Protein AF-A0A1I0WZM4-F1 (afdb_monomer)

Mean predicted aligned error: 10.48 Å

pLDDT: mean 79.57, std 20.64, range [35.84, 97.44]

Secondary structure (DSSP, 8-state):
-------PPPPPHHHHHHHHHHHHTT-HHHHHHHHHHHHHHHHHHHTTSSS-HHHHHHHHHHHHHHHHHHHHHHHHHTSS----STTGGGSS--

Radius of gyration: 16.31 Å; Cα contacts (8 Å, |Δi|>4): 48; chains: 1; bounding box: 53×39×39 Å

Structure (mmCIF, N/CA/C/O backbone):
data_AF-A0A1I0WZM4-F1
#
_entry.id   AF-A0A1I0WZM4-F1
#
loop_
_atom_site.group_PDB
_atom_site.id
_atom_site.type_symbol
_atom_site.label_atom_id
_atom_site.label_alt_id
_atom_site.label_comp_id
_atom_site.label_asym_id
_atom_site.label_entity_id
_atom_site.label_seq_id
_atom_site.pdbx_PDB_ins_code
_atom_site.Cartn_x
_atom_site.Cartn_y
_atom_site.Cartn_z
_atom_site.occupancy
_atom_site.B_iso_or_equiv
_atom_site.auth_seq_id
_atom_site.auth_comp_id
_atom_site.auth_asym_id
_atom_site.auth_atom_id
_atom_site.pdbx_PDB_model_num
ATOM 1 N N . MET A 1 1 ? -26.916 -10.286 -10.187 1.00 42.88 1 MET A N 1
ATOM 2 C CA . MET A 1 1 ? -26.089 -10.632 -9.012 1.00 42.88 1 MET A CA 1
ATOM 3 C C . MET A 1 1 ? -24.638 -10.637 -9.468 1.00 42.88 1 MET A C 1
ATOM 5 O O . MET A 1 1 ? -24.309 -11.455 -10.310 1.00 42.88 1 MET A O 1
ATOM 9 N N . GLN A 1 2 ? -23.818 -9.672 -9.042 1.00 35.84 2 GLN A N 1
ATOM 10 C CA . GLN A 1 2 ? -22.395 -9.592 -9.406 1.00 35.84 2 GLN A CA 1
ATOM 11 C C . GLN A 1 2 ? -21.582 -9.959 -8.165 1.00 35.84 2 GLN A C 1
ATOM 13 O O . GLN A 1 2 ? -21.609 -9.239 -7.170 1.00 35.84 2 GLN A O 1
ATOM 18 N N . THR A 1 3 ? -20.947 -11.125 -8.190 1.00 39.59 3 THR A N 1
ATOM 19 C CA . THR A 1 3 ? -20.155 -11.653 -7.080 1.00 39.59 3 THR A CA 1
ATOM 20 C C . THR A 1 3 ? -18.681 -11.292 -7.254 1.00 39.59 3 THR A C 1
ATOM 22 O O . THR A 1 3 ? -18.069 -11.696 -8.234 1.00 39.59 3 THR A O 1
ATOM 25 N N . ALA A 1 4 ? -18.161 -10.578 -6.253 1.00 36.16 4 ALA A N 1
ATOM 26 C CA . ALA A 1 4 ? -16.826 -10.683 -5.657 1.00 36.16 4 ALA A CA 1
ATOM 27 C C . ALA A 1 4 ? -15.564 -10.502 -6.534 1.00 36.16 4 ALA A C 1
ATOM 29 O O . ALA A 1 4 ? -15.180 -11.364 -7.313 1.00 36.16 4 ALA A O 1
ATOM 30 N N . SER A 1 5 ? -14.864 -9.393 -6.255 1.00 41.69 5 SER A N 1
ATOM 31 C CA . SER A 1 5 ? -13.402 -9.248 -6.142 1.00 41.69 5 SER A CA 1
ATOM 32 C C . SER A 1 5 ? -12.524 -10.219 -6.934 1.00 41.69 5 SER A C 1
ATOM 34 O O . SER A 1 5 ? -12.188 -11.304 -6.461 1.00 41.69 5 SER A O 1
ATOM 36 N N . GLY A 1 6 ? -12.007 -9.741 -8.066 1.00 42.19 6 GLY A N 1
ATOM 37 C CA . GLY A 1 6 ? -10.865 -10.329 -8.765 1.00 42.19 6 GLY A CA 1
ATOM 38 C C . GLY A 1 6 ? -9.551 -10.153 -7.999 1.00 42.19 6 GLY A C 1
ATOM 39 O O . GLY A 1 6 ? -8.644 -9.482 -8.482 1.00 42.19 6 GLY A O 1
ATOM 40 N N . ARG A 1 7 ? -9.423 -10.752 -6.808 1.00 54.19 7 ARG A N 1
ATOM 41 C CA . ARG A 1 7 ? -8.098 -10.985 -6.225 1.00 54.19 7 ARG A CA 1
ATOM 42 C C . ARG A 1 7 ? -7.452 -12.104 -7.038 1.00 54.19 7 ARG A C 1
ATOM 44 O O . ARG A 1 7 ? -7.778 -13.275 -6.863 1.00 54.19 7 ARG A O 1
ATOM 51 N N . GLY A 1 8 ? -6.586 -11.722 -7.977 1.00 61.72 8 GLY A N 1
ATOM 52 C CA . GLY A 1 8 ? -5.648 -12.655 -8.595 1.00 61.72 8 GLY A CA 1
ATOM 53 C C . GLY A 1 8 ? -4.824 -13.363 -7.517 1.00 61.72 8 GLY A C 1
ATOM 54 O O . GLY A 1 8 ? -4.746 -12.893 -6.380 1.00 61.72 8 GLY A O 1
ATOM 55 N N . ALA A 1 9 ? -4.238 -14.511 -7.858 1.00 73.31 9 ALA A N 1
ATOM 56 C CA . ALA A 1 9 ? -3.367 -15.233 -6.937 1.00 73.31 9 ALA A CA 1
ATOM 57 C C . ALA A 1 9 ? -2.296 -14.288 -6.351 1.00 73.31 9 ALA A C 1
ATOM 59 O O . ALA A 1 9 ? -1.811 -13.414 -7.079 1.00 73.31 9 ALA A O 1
ATOM 60 N N . PRO A 1 10 ? -1.933 -14.444 -5.062 1.00 77.50 10 PRO A N 1
ATOM 61 C CA . PRO A 1 10 ? -0.893 -13.622 -4.462 1.00 77.50 10 PRO A CA 1
ATOM 62 C C . PRO A 1 10 ? 0.393 -13.735 -5.297 1.00 77.50 10 PRO A C 1
ATOM 64 O O . PRO A 1 10 ? 0.725 -14.839 -5.749 1.00 77.50 10 PRO A O 1
ATOM 67 N N . PRO A 1 11 ? 1.108 -12.622 -5.543 1.00 85.38 11 PRO A N 1
ATOM 68 C CA . PRO A 1 11 ? 2.362 -12.657 -6.269 1.00 85.38 11 PRO A CA 1
ATOM 69 C C . PRO A 1 11 ? 3.340 -13.589 -5.556 1.00 85.38 11 PRO A C 1
ATOM 71 O O . PRO A 1 11 ? 3.508 -13.556 -4.338 1.00 85.38 11 PRO A O 1
ATOM 74 N N . THR A 1 12 ? 4.015 -14.421 -6.336 1.00 92.50 12 THR A N 1
ATOM 75 C CA . THR A 1 12 ? 5.171 -15.179 -5.858 1.00 92.50 12 THR A CA 1
ATOM 76 C C . THR A 1 12 ? 6.286 -14.222 -5.429 1.00 92.50 12 THR A C 1
ATOM 78 O O . THR A 1 12 ? 6.346 -13.078 -5.883 1.00 92.50 12 THR A O 1
ATOM 81 N N . ASN A 1 13 ? 7.228 -14.699 -4.613 1.00 90.25 13 ASN A N 1
ATOM 82 C CA . ASN A 1 13 ? 8.377 -13.892 -4.179 1.00 90.25 13 ASN A CA 1
ATOM 83 C C . ASN A 1 13 ? 9.149 -13.276 -5.356 1.00 90.25 13 ASN A C 1
ATOM 85 O O . ASN A 1 13 ? 9.646 -12.159 -5.255 1.00 90.25 13 ASN A O 1
ATOM 89 N N . GLU A 1 14 ? 9.233 -13.989 -6.480 1.00 91.06 14 GLU A N 1
ATOM 90 C CA . GLU A 1 14 ? 9.896 -13.482 -7.679 1.00 91.06 14 GLU A CA 1
ATOM 91 C C . GLU A 1 14 ? 9.108 -12.349 -8.343 1.00 91.06 14 GLU A C 1
ATOM 93 O O . GLU A 1 14 ? 9.672 -11.309 -8.670 1.00 91.06 14 GLU A O 1
ATOM 98 N N . GLN A 1 15 ? 7.789 -12.500 -8.460 1.00 92.38 15 GLN A N 1
ATOM 99 C CA . GLN A 1 15 ? 6.919 -11.438 -8.970 1.00 92.38 15 GLN A CA 1
ATOM 100 C C . GLN A 1 15 ? 6.945 -10.207 -8.061 1.00 92.38 15 GLN A C 1
ATOM 102 O O . GLN A 1 15 ? 6.966 -9.082 -8.553 1.00 92.38 15 GLN A O 1
ATOM 107 N N . LEU A 1 16 ? 6.998 -10.405 -6.741 1.00 92.12 16 LEU A N 1
ATOM 108 C CA . LEU A 1 16 ? 7.122 -9.307 -5.788 1.00 92.12 16 LEU A CA 1
ATOM 109 C C . LEU A 1 16 ? 8.458 -8.569 -5.952 1.00 92.12 16 LEU A C 1
ATOM 111 O O . LEU A 1 16 ? 8.467 -7.341 -5.971 1.00 92.12 16 LEU A O 1
ATOM 115 N N . ARG A 1 17 ? 9.573 -9.289 -6.146 1.00 92.44 17 ARG A N 1
ATOM 116 C CA . ARG A 1 17 ? 10.879 -8.672 -6.442 1.00 92.44 17 ARG A CA 1
ATOM 117 C C . ARG A 1 17 ? 10.838 -7.814 -7.705 1.00 92.44 17 ARG A C 1
ATOM 119 O O . ARG A 1 17 ? 11.298 -6.676 -7.674 1.00 92.44 17 ARG A O 1
ATOM 126 N N . GLN A 1 18 ? 10.240 -8.325 -8.780 1.00 92.38 18 GLN A N 1
ATOM 127 C CA . GLN A 1 18 ? 10.089 -7.584 -10.037 1.00 92.38 18 GLN A CA 1
ATOM 128 C C . GLN A 1 18 ? 9.242 -6.319 -9.862 1.00 92.38 18 GLN A C 1
ATOM 130 O O . GLN A 1 18 ? 9.600 -5.262 -10.378 1.00 92.38 18 GLN A O 1
ATOM 135 N N . LEU A 1 19 ? 8.151 -6.402 -9.094 1.00 93.25 19 LEU A N 1
ATOM 136 C CA . LEU A 1 19 ? 7.319 -5.242 -8.774 1.00 93.25 19 LEU A CA 1
ATOM 137 C C . LEU A 1 19 ? 8.093 -4.189 -7.974 1.00 93.25 19 LEU A C 1
ATOM 139 O O . LEU A 1 19 ? 8.010 -3.009 -8.298 1.00 93.25 19 LEU A O 1
ATOM 143 N N . VAL A 1 20 ? 8.867 -4.596 -6.962 1.00 93.31 20 VAL A N 1
ATOM 144 C CA . VAL A 1 20 ? 9.678 -3.667 -6.155 1.00 93.31 20 VAL A CA 1
ATOM 145 C C . VAL A 1 20 ? 10.737 -2.978 -7.016 1.00 93.31 20 VAL A C 1
ATOM 147 O O . VAL A 1 20 ? 10.896 -1.762 -6.933 1.00 93.31 20 VAL A O 1
ATOM 150 N N . GLN A 1 21 ? 11.411 -3.721 -7.895 1.00 91.12 21 GLN A N 1
ATOM 151 C CA . GLN A 1 21 ? 12.388 -3.151 -8.819 1.00 91.12 21 GLN A CA 1
ATOM 152 C C . GLN A 1 21 ? 11.742 -2.136 -9.778 1.00 91.12 21 GLN A C 1
ATOM 154 O O . GLN A 1 21 ? 12.233 -1.015 -9.910 1.00 91.12 21 GLN A O 1
ATOM 159 N N . ALA A 1 22 ? 10.621 -2.493 -10.413 1.00 91.12 22 ALA A N 1
ATOM 160 C CA . ALA A 1 22 ? 9.895 -1.597 -11.313 1.00 91.12 22 ALA A CA 1
ATOM 161 C C . ALA A 1 22 ? 9.406 -0.329 -10.589 1.00 91.12 22 ALA A C 1
ATOM 163 O O . ALA A 1 22 ? 9.573 0.784 -11.091 1.00 91.12 22 ALA A O 1
ATOM 164 N N . ALA A 1 23 ? 8.874 -0.481 -9.373 1.00 90.62 23 ALA A N 1
ATOM 165 C CA . ALA A 1 23 ? 8.438 0.631 -8.535 1.00 90.62 23 ALA A CA 1
ATOM 166 C C . ALA A 1 23 ? 9.582 1.610 -8.208 1.00 90.62 23 ALA A C 1
ATOM 168 O O . ALA A 1 23 ? 9.354 2.823 -8.170 1.00 90.62 23 ALA A O 1
ATOM 169 N N . GLY A 1 24 ? 10.807 1.102 -8.026 1.00 85.56 24 GLY A N 1
ATOM 170 C CA . GLY A 1 24 ? 12.018 1.910 -7.854 1.00 85.56 24 GLY A CA 1
ATOM 171 C C . GLY A 1 24 ? 12.374 2.777 -9.055 1.00 85.56 24 GLY A C 1
ATOM 172 O O . GLY A 1 24 ? 12.809 3.911 -8.884 1.00 85.56 24 GLY A O 1
ATOM 173 N N . TYR A 1 25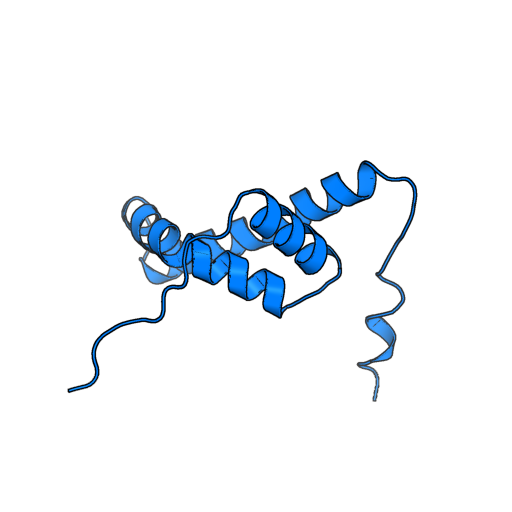 ? 12.121 2.286 -10.269 1.00 86.50 25 TYR A N 1
ATOM 174 C CA . TYR A 1 25 ? 12.309 3.045 -11.511 1.00 86.50 25 TYR A CA 1
ATOM 175 C C . TYR A 1 25 ? 11.160 4.019 -11.819 1.00 86.50 25 TYR A C 1
ATOM 177 O O . TYR A 1 25 ? 11.107 4.595 -12.904 1.00 86.50 25 TYR A O 1
ATOM 185 N N . GLY A 1 26 ? 10.240 4.226 -10.872 1.00 85.88 26 GLY A N 1
ATOM 186 C CA . GLY A 1 26 ? 9.127 5.160 -11.020 1.00 85.88 26 GLY A CA 1
ATOM 187 C C . GLY A 1 26 ? 7.853 4.550 -11.606 1.00 85.88 26 GLY A C 1
ATOM 188 O O . GLY A 1 26 ? 6.917 5.299 -11.875 1.00 85.88 26 GLY A O 1
ATOM 189 N N . ASP A 1 27 ? 7.767 3.222 -11.763 1.00 91.00 27 ASP A N 1
ATOM 190 C CA . ASP A 1 27 ? 6.539 2.569 -12.231 1.00 91.00 27 ASP A CA 1
ATOM 191 C C . ASP A 1 27 ? 5.420 2.693 -11.181 1.00 91.00 27 ASP A C 1
ATOM 193 O O . ASP A 1 27 ? 5.388 2.011 -10.150 1.00 91.00 27 ASP A O 1
ATOM 197 N N . GLN A 1 28 ? 4.475 3.589 -11.463 1.00 89.69 28 GLN A N 1
ATOM 198 C CA . GLN A 1 28 ? 3.327 3.854 -10.604 1.00 89.69 28 GLN A CA 1
ATOM 199 C C . GLN A 1 28 ? 2.364 2.660 -10.532 1.00 89.69 28 GLN A C 1
ATOM 201 O O . GLN A 1 28 ? 1.757 2.428 -9.487 1.00 89.69 28 GLN A O 1
ATOM 206 N N . VAL A 1 29 ? 2.234 1.877 -11.606 1.00 91.62 29 VAL A N 1
ATOM 207 C CA . VAL A 1 29 ? 1.372 0.688 -11.634 1.00 91.62 29 VAL A CA 1
ATOM 208 C C . VAL A 1 29 ? 1.959 -0.398 -10.741 1.00 91.62 29 VAL A C 1
ATOM 210 O O . VAL A 1 29 ? 1.219 -1.052 -10.005 1.00 91.62 29 VAL A O 1
ATOM 213 N N . ALA A 1 30 ? 3.284 -0.559 -10.745 1.00 91.44 30 ALA A N 1
ATOM 214 C CA . ALA A 1 30 ? 3.966 -1.477 -9.840 1.00 91.44 30 ALA A CA 1
ATOM 215 C C . ALA A 1 30 ? 3.755 -1.090 -8.367 1.00 91.44 30 ALA A C 1
ATOM 217 O O . ALA A 1 30 ? 3.403 -1.952 -7.561 1.00 91.44 30 ALA A O 1
ATOM 218 N N . LYS A 1 31 ? 3.869 0.203 -8.022 1.00 91.69 31 LYS A N 1
ATOM 219 C CA . LYS A 1 31 ? 3.581 0.703 -6.662 1.00 91.69 31 LYS A CA 1
ATOM 220 C C . LYS A 1 31 ? 2.152 0.390 -6.224 1.00 91.69 31 LYS A C 1
ATOM 222 O O . LYS A 1 31 ? 1.952 -0.153 -5.141 1.00 91.69 31 LYS A O 1
ATOM 227 N N . LEU A 1 32 ? 1.169 0.695 -7.074 1.00 92.44 32 LEU A N 1
ATOM 228 C CA . LEU A 1 32 ? -0.244 0.443 -6.779 1.00 92.44 32 LEU A CA 1
ATOM 229 C C . LEU A 1 32 ? -0.528 -1.050 -6.597 1.00 92.44 32 LEU A C 1
ATOM 231 O O . LEU A 1 32 ? -1.188 -1.426 -5.638 1.00 92.44 32 LEU A O 1
ATOM 235 N N . ARG A 1 33 ? 0.054 -1.912 -7.438 1.00 92.94 33 ARG A N 1
ATOM 236 C CA . ARG A 1 33 ? -0.077 -3.369 -7.2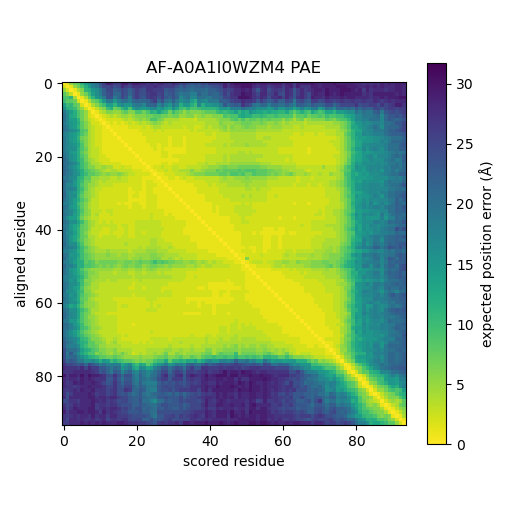92 1.00 92.94 33 ARG A CA 1
ATOM 237 C C . ARG A 1 33 ? 0.483 -3.896 -5.975 1.00 92.94 33 ARG A C 1
ATOM 239 O O . ARG A 1 33 ? -0.084 -4.832 -5.420 1.00 92.94 33 ARG A O 1
ATOM 246 N N . ILE A 1 34 ? 1.585 -3.325 -5.486 1.00 93.44 34 ILE A N 1
ATOM 247 C CA . ILE A 1 34 ? 2.138 -3.701 -4.179 1.00 93.44 34 ILE A CA 1
ATOM 248 C C . ILE A 1 34 ? 1.203 -3.236 -3.055 1.00 93.44 34 ILE A C 1
ATOM 250 O O . ILE A 1 34 ? 0.937 -4.013 -2.144 1.00 93.44 34 ILE A O 1
ATOM 254 N N . ILE A 1 35 ? 0.666 -2.012 -3.126 1.00 93.38 35 ILE A N 1
ATOM 255 C CA . ILE A 1 35 ? -0.307 -1.517 -2.135 1.00 93.38 35 ILE A CA 1
ATOM 256 C C . ILE A 1 35 ? -1.554 -2.406 -2.111 1.00 93.38 35 ILE A C 1
ATOM 258 O O . ILE A 1 35 ? -1.943 -2.868 -1.043 1.00 93.38 35 ILE A O 1
ATOM 262 N N . ASP A 1 36 ? -2.139 -2.694 -3.275 1.00 93.00 36 ASP A N 1
ATOM 263 C CA . ASP A 1 36 ? -3.336 -3.532 -3.400 1.00 93.00 36 ASP A CA 1
ATOM 264 C C . ASP A 1 36 ? -3.112 -4.938 -2.831 1.00 93.00 36 ASP A C 1
ATOM 266 O O . ASP A 1 36 ? -4.020 -5.530 -2.245 1.00 93.00 36 ASP A O 1
ATOM 270 N N . PHE A 1 37 ? -1.897 -5.473 -2.985 1.00 93.00 37 PHE A N 1
ATOM 271 C CA . PHE A 1 37 ? -1.524 -6.764 -2.419 1.00 93.00 37 PHE A CA 1
ATOM 272 C C . PHE A 1 37 ? -1.558 -6.760 -0.884 1.00 93.00 37 PHE A C 1
ATOM 274 O O . PHE A 1 37 ? -2.075 -7.712 -0.309 1.00 93.00 37 PHE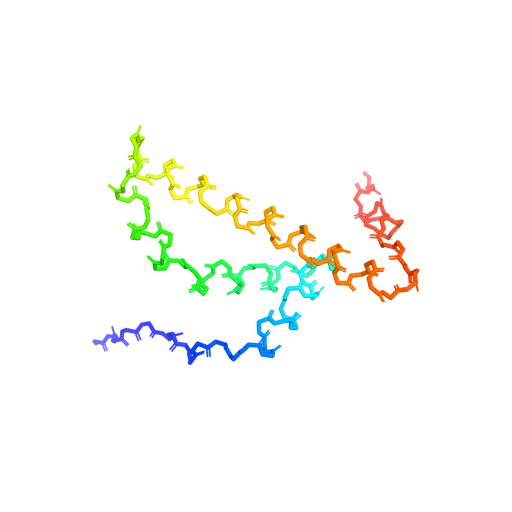 A O 1
ATOM 281 N N . PHE A 1 38 ? -1.075 -5.691 -0.241 1.00 94.88 38 PHE A N 1
ATOM 282 C CA . PHE A 1 38 ? -1.028 -5.553 1.222 1.00 94.88 38 PHE A CA 1
ATOM 283 C C . PHE A 1 38 ? -2.268 -4.881 1.836 1.00 94.88 38 PHE A C 1
ATOM 285 O O . PHE A 1 38 ? -2.298 -4.613 3.036 1.00 94.88 38 PHE A O 1
ATOM 292 N N . GLU A 1 39 ? -3.298 -4.562 1.049 1.00 93.69 39 GLU A N 1
ATOM 293 C CA . GLU A 1 39 ? -4.454 -3.786 1.522 1.00 93.69 39 GLU A CA 1
ATOM 294 C C . GLU A 1 39 ? -5.205 -4.486 2.670 1.00 93.69 39 GLU A C 1
ATOM 296 O O . GLU A 1 39 ? -5.708 -3.824 3.581 1.00 93.69 39 GLU A O 1
ATOM 301 N N . GLN A 1 40 ? -5.246 -5.823 2.671 1.00 93.94 40 GLN A N 1
ATOM 302 C CA . GLN A 1 40 ? -5.867 -6.586 3.755 1.00 93.94 40 GLN A CA 1
ATOM 303 C C . GLN A 1 40 ? -5.056 -6.468 5.051 1.00 93.94 40 GLN A C 1
ATOM 305 O O . GLN A 1 40 ? -5.616 -6.177 6.106 1.00 93.94 40 GLN A O 1
ATOM 310 N N . GLU A 1 41 ? -3.739 -6.631 4.965 1.00 95.62 41 GLU A N 1
ATOM 311 C CA . GLU A 1 41 ? -2.811 -6.476 6.079 1.00 95.62 41 GLU A CA 1
ATOM 312 C C . GLU A 1 41 ? -2.833 -5.044 6.618 1.00 95.62 41 GLU A C 1
ATOM 314 O O . GLU A 1 41 ? -2.794 -4.846 7.829 1.00 95.62 41 GLU A O 1
ATOM 319 N N . ILE A 1 42 ? -2.963 -4.040 5.748 1.00 95.81 42 ILE A N 1
ATOM 320 C CA . ILE A 1 42 ? -3.135 -2.637 6.138 1.00 95.81 42 ILE A CA 1
ATOM 321 C C . ILE A 1 42 ? -4.434 -2.454 6.933 1.00 95.81 42 ILE A C 1
ATOM 323 O O . ILE A 1 42 ? -4.424 -1.815 7.990 1.00 95.81 42 ILE A O 1
ATOM 327 N N . ASP A 1 43 ? -5.553 -3.027 6.474 1.00 95.56 43 ASP A N 1
ATOM 328 C CA . ASP A 1 43 ? -6.815 -2.972 7.220 1.00 95.56 43 ASP A CA 1
ATOM 329 C C . ASP A 1 43 ? -6.712 -3.664 8.584 1.00 95.56 43 ASP A C 1
ATOM 331 O O . ASP A 1 43 ? -7.193 -3.117 9.582 1.00 95.56 43 ASP A O 1
ATOM 335 N N . ASP A 1 44 ? -6.058 -4.822 8.649 1.00 96.31 44 ASP A N 1
ATOM 336 C CA . ASP A 1 44 ? -5.903 -5.593 9.880 1.00 96.31 44 ASP A CA 1
ATOM 337 C C . ASP A 1 44 ? -4.925 -4.933 10.867 1.00 96.31 44 ASP A C 1
ATOM 339 O O . ASP A 1 44 ? -5.215 -4.866 12.063 1.00 96.31 44 ASP A O 1
ATOM 343 N N . LEU A 1 45 ? -3.818 -4.355 10.396 1.00 95.69 45 LEU A N 1
ATOM 344 C CA . LEU A 1 45 ? -2.854 -3.639 11.240 1.00 95.69 45 LEU A CA 1
ATOM 345 C C . LEU A 1 45 ? -3.417 -2.317 11.768 1.00 95.69 45 LEU A C 1
ATOM 347 O O . LEU A 1 45 ? -3.214 -1.983 12.938 1.00 95.69 45 LEU A O 1
ATOM 351 N N . SER A 1 46 ? -4.200 -1.601 10.952 1.00 96.75 46 SER A N 1
ATOM 352 C CA . SER A 1 46 ? -4.824 -0.330 11.350 1.00 96.75 46 SER A CA 1
ATOM 353 C C . SER A 1 46 ? -5.700 -0.443 12.604 1.00 96.75 46 SER A C 1
ATOM 355 O O . SER A 1 46 ? -5.903 0.543 13.309 1.00 96.75 46 SER A O 1
ATOM 357 N N . ARG A 1 47 ? -6.198 -1.647 12.927 1.00 95.69 47 ARG A N 1
ATOM 358 C CA . ARG A 1 47 ? -7.077 -1.901 14.085 1.00 95.69 47 ARG A CA 1
ATOM 359 C C . ARG A 1 47 ? -6.360 -1.758 15.420 1.00 95.69 47 ARG A C 1
ATOM 361 O O . ARG A 1 47 ? -7.015 -1.551 16.438 1.00 95.69 47 ARG A O 1
ATOM 368 N N . PHE A 1 48 ? -5.040 -1.907 15.411 1.00 96.00 48 PHE A N 1
ATOM 369 C CA . PHE A 1 48 ? -4.213 -1.937 16.613 1.00 96.00 48 PHE A CA 1
ATOM 370 C C . PHE A 1 48 ? -3.542 -0.589 16.909 1.00 96.00 48 PHE A C 1
ATOM 372 O O . PHE A 1 48 ? -2.928 -0.425 17.963 1.00 96.00 48 PHE A O 1
ATOM 379 N N . MET A 1 49 ? -3.659 0.387 16.005 1.00 93.56 49 MET A N 1
ATOM 380 C CA . MET A 1 49 ? -3.042 1.703 16.158 1.00 93.56 49 MET A CA 1
ATOM 381 C C . MET A 1 49 ? -3.932 2.634 16.992 1.00 93.56 49 MET A C 1
ATOM 383 O O . MET A 1 49 ? -5.152 2.657 16.845 1.00 93.56 49 MET A O 1
ATOM 387 N N . ARG A 1 50 ? -3.322 3.440 17.873 1.00 93.62 50 ARG A N 1
ATOM 388 C CA . ARG A 1 50 ? -4.025 4.428 18.717 1.00 93.62 50 ARG A CA 1
ATOM 389 C C . ARG A 1 50 ? -4.319 5.727 17.951 1.00 93.62 50 ARG A C 1
ATOM 391 O O . ARG A 1 50 ? -3.909 6.800 18.380 1.00 93.62 50 ARG A O 1
ATOM 398 N N . MET A 1 51 ? -4.987 5.617 16.807 1.00 94.06 51 MET A N 1
ATOM 399 C CA . MET A 1 51 ? -5.407 6.736 15.952 1.00 94.06 51 MET A CA 1
ATOM 400 C C . MET A 1 51 ? -6.652 6.345 15.133 1.00 94.06 51 MET A C 1
ATOM 402 O O . MET A 1 51 ? -6.990 5.157 15.088 1.00 94.06 51 MET A O 1
ATOM 406 N N . PRO A 1 52 ? -7.364 7.299 14.504 1.00 97.44 52 PRO A N 1
ATOM 407 C CA . PRO A 1 52 ? -8.480 6.997 13.613 1.00 97.44 52 PRO A CA 1
ATOM 408 C C . PRO A 1 52 ? -8.106 5.986 12.523 1.00 97.44 52 PRO A C 1
ATOM 410 O O . PRO A 1 52 ? -7.001 6.005 11.984 1.00 97.44 52 PRO A O 1
ATOM 413 N N . ARG A 1 53 ? -9.053 5.107 12.173 1.00 94.19 53 ARG A N 1
ATOM 414 C CA . ARG A 1 53 ? -8.854 4.022 11.194 1.00 94.19 53 ARG A CA 1
ATOM 415 C C . ARG A 1 53 ? -8.302 4.522 9.861 1.00 94.19 53 ARG A C 1
ATOM 417 O O . ARG A 1 53 ? -7.380 3.915 9.328 1.00 94.19 53 ARG A O 1
ATOM 424 N N . ASP A 1 54 ? -8.860 5.603 9.329 1.00 95.19 54 ASP A N 1
ATOM 425 C CA . ASP A 1 54 ? -8.454 6.131 8.024 1.00 95.19 54 ASP A CA 1
ATOM 426 C C . ASP A 1 54 ? -7.047 6.739 8.065 1.00 95.19 54 ASP A C 1
ATOM 428 O O . ASP A 1 54 ? -6.259 6.505 7.148 1.00 95.19 54 ASP A O 1
ATOM 432 N N . GLU A 1 55 ? -6.692 7.416 9.161 1.00 97.19 55 GLU A N 1
ATOM 433 C CA . GLU A 1 55 ? -5.337 7.931 9.399 1.00 97.19 55 GLU A CA 1
ATOM 434 C C . GLU A 1 55 ? -4.324 6.787 9.530 1.00 97.19 55 GLU A C 1
ATOM 436 O O . GLU A 1 55 ? -3.280 6.812 8.882 1.00 97.19 55 GLU A O 1
ATOM 441 N N . ALA A 1 56 ? -4.659 5.733 10.283 1.00 97.31 56 ALA A N 1
ATOM 442 C CA . ALA A 1 56 ? -3.815 4.546 10.421 1.00 97.31 56 ALA A CA 1
ATOM 443 C C . ALA A 1 56 ? -3.563 3.861 9.072 1.00 97.31 56 ALA A C 1
ATOM 445 O O . ALA A 1 56 ? -2.427 3.525 8.743 1.00 97.31 56 ALA A O 1
ATOM 446 N N . LYS A 1 57 ? -4.610 3.682 8.258 1.00 97.38 57 LYS A N 1
ATOM 447 C CA . LYS A 1 57 ? -4.476 3.106 6.913 1.00 97.38 57 LYS A CA 1
ATOM 448 C C . LYS A 1 57 ? -3.591 3.962 6.016 1.00 97.38 57 LYS A C 1
ATOM 450 O O . LYS A 1 57 ? -2.765 3.426 5.284 1.00 97.38 57 LYS A O 1
ATOM 455 N N . GLN A 1 58 ? -3.763 5.283 6.049 1.00 96.31 58 GLN A N 1
ATOM 456 C CA . GLN A 1 58 ? -2.922 6.200 5.281 1.00 96.31 58 GLN A CA 1
ATOM 457 C C . GLN A 1 58 ? -1.461 6.143 5.730 1.00 96.31 58 GLN A C 1
ATOM 459 O O . GLN A 1 58 ? -0.584 6.037 4.876 1.00 96.31 58 GLN A O 1
ATOM 464 N N . ALA A 1 59 ? -1.204 6.137 7.039 1.00 96.69 59 ALA A N 1
ATOM 465 C CA . ALA A 1 59 ? 0.140 6.001 7.588 1.00 96.69 59 ALA A CA 1
ATOM 466 C C . ALA A 1 59 ? 0.799 4.695 7.120 1.00 96.69 59 ALA A C 1
ATOM 468 O O . ALA A 1 59 ? 1.891 4.723 6.569 1.00 96.69 59 ALA A O 1
ATOM 469 N N . LEU A 1 60 ? 0.102 3.561 7.230 1.00 97.12 60 LEU A N 1
ATOM 470 C CA . LEU A 1 60 ? 0.621 2.265 6.781 1.00 97.12 60 LEU A CA 1
ATOM 471 C C . LEU A 1 60 ? 0.921 2.231 5.274 1.00 97.12 60 LEU A C 1
ATOM 473 O O . LEU A 1 60 ? 1.939 1.674 4.870 1.00 97.12 60 LEU A O 1
ATOM 477 N N . ARG A 1 61 ? 0.079 2.851 4.434 1.00 96.00 61 ARG A N 1
ATOM 478 C CA . ARG A 1 61 ? 0.354 2.980 2.990 1.00 96.00 61 ARG A CA 1
ATOM 479 C C . ARG A 1 61 ? 1.591 3.830 2.717 1.00 96.00 61 ARG A C 1
ATOM 481 O O . ARG A 1 61 ? 2.367 3.489 1.828 1.00 96.00 61 ARG A O 1
ATOM 488 N N . LEU A 1 62 ? 1.773 4.918 3.464 1.00 95.88 62 LEU 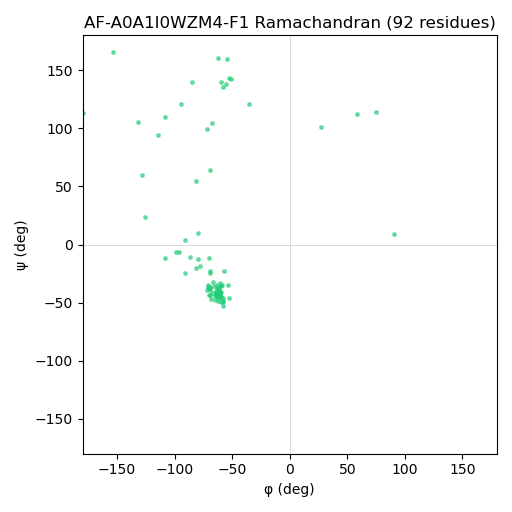A N 1
ATOM 489 C CA . LEU A 1 62 ? 2.937 5.788 3.330 1.00 95.88 62 LEU A CA 1
ATOM 490 C C . LEU A 1 62 ? 4.226 5.056 3.723 1.00 95.88 62 LEU A C 1
ATOM 492 O O . LEU A 1 62 ? 5.184 5.058 2.954 1.00 95.88 62 LEU A O 1
ATOM 496 N N . GLU A 1 63 ? 4.217 4.366 4.863 1.00 95.75 63 GLU A N 1
AT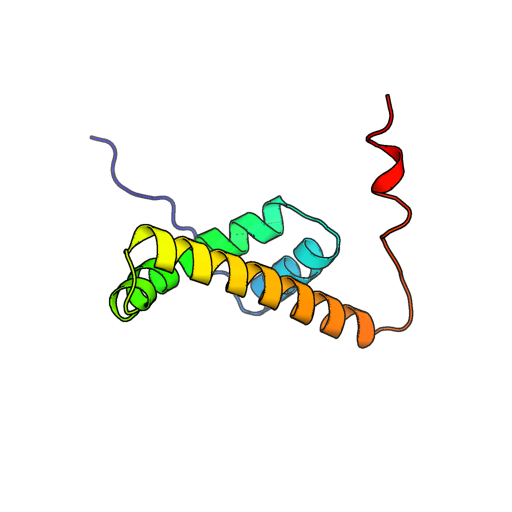OM 497 C CA . GLU A 1 63 ? 5.348 3.556 5.329 1.00 95.75 63 GLU A CA 1
ATOM 498 C C . GLU A 1 63 ? 5.681 2.427 4.345 1.00 95.75 63 GLU A C 1
ATOM 500 O O . GLU A 1 63 ? 6.848 2.167 4.057 1.00 95.75 63 GLU A O 1
ATOM 505 N N . LEU A 1 64 ? 4.665 1.783 3.763 1.00 95.75 64 LEU A N 1
ATOM 506 C CA . LEU A 1 64 ? 4.868 0.767 2.733 1.00 95.75 64 LEU A CA 1
ATOM 507 C C . LEU A 1 64 ? 5.521 1.354 1.474 1.00 95.75 64 LEU A C 1
ATOM 509 O O . LEU A 1 64 ? 6.443 0.752 0.928 1.00 95.75 64 LEU A O 1
ATOM 513 N N . LEU A 1 65 ? 5.072 2.525 1.013 1.00 93.38 65 LEU A N 1
ATOM 51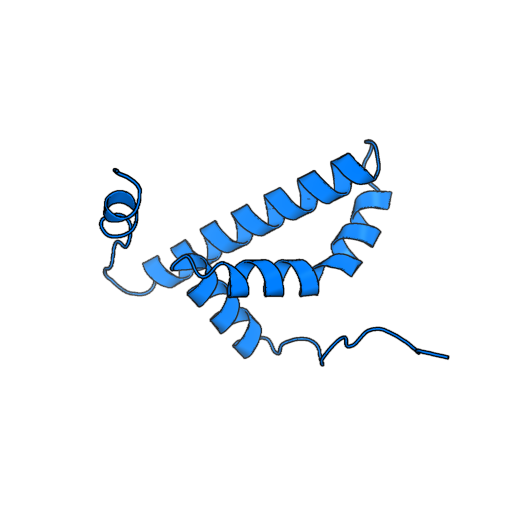4 C CA . LEU A 1 65 ? 5.675 3.212 -0.133 1.00 93.38 65 LEU A CA 1
ATOM 515 C C . LEU A 1 65 ? 7.142 3.566 0.119 1.00 93.38 65 LEU A C 1
ATOM 517 O O . LEU A 1 65 ? 7.978 3.364 -0.766 1.00 93.38 65 LEU A O 1
ATOM 521 N N . GLU A 1 66 ? 7.457 4.049 1.318 1.00 93.44 66 GLU A N 1
ATOM 522 C CA . GLU A 1 66 ? 8.831 4.363 1.701 1.00 93.44 66 GLU A CA 1
ATOM 523 C C . GLU A 1 66 ? 9.692 3.098 1.787 1.00 93.44 66 GLU A C 1
ATOM 525 O O . GLU A 1 66 ? 10.803 3.060 1.258 1.00 93.44 66 GLU A O 1
ATOM 530 N N . LEU A 1 67 ? 9.156 2.012 2.347 1.00 93.81 67 LEU A N 1
ATOM 531 C CA . LEU A 1 67 ? 9.842 0.724 2.377 1.00 93.81 67 LEU A CA 1
ATOM 532 C C . LEU A 1 67 ? 10.143 0.202 0.964 1.00 93.81 67 LEU A C 1
ATOM 534 O O . LEU A 1 67 ? 11.243 -0.295 0.719 1.00 93.81 67 LEU A O 1
ATOM 538 N N . ILE A 1 68 ? 9.203 0.332 0.022 1.00 92.19 68 ILE A N 1
ATOM 539 C CA . ILE A 1 68 ? 9.414 -0.042 -1.386 1.00 92.19 68 ILE A CA 1
ATOM 540 C C . ILE A 1 68 ? 10.555 0.782 -1.990 1.00 92.19 68 ILE A C 1
ATOM 542 O O . ILE A 1 68 ? 11.422 0.209 -2.652 1.00 92.19 68 ILE A O 1
ATOM 546 N N . ARG A 1 69 ? 10.584 2.099 -1.742 1.00 89.50 69 ARG A N 1
ATOM 547 C CA . ARG A 1 69 ? 11.654 2.992 -2.212 1.00 89.50 69 ARG A CA 1
ATOM 548 C C . ARG A 1 69 ? 13.017 2.533 -1.698 1.00 89.50 69 ARG A C 1
ATOM 550 O O . ARG A 1 69 ? 13.909 2.275 -2.501 1.00 89.50 69 ARG A O 1
ATOM 557 N N . LEU A 1 70 ? 13.143 2.340 -0.384 1.00 91.06 70 LEU A N 1
ATOM 558 C CA . LEU A 1 70 ? 14.384 1.893 0.256 1.00 91.06 70 LEU A CA 1
ATOM 559 C C . LEU A 1 70 ? 14.849 0.533 -0.276 1.00 91.06 70 LEU A C 1
ATOM 561 O O . LEU A 1 70 ? 16.036 0.329 -0.524 1.00 91.06 70 LEU A O 1
ATOM 565 N N . LYS A 1 71 ? 13.920 -0.406 -0.488 1.00 91.19 71 LYS A N 1
ATOM 566 C CA . LYS A 1 71 ? 14.257 -1.732 -1.019 1.00 91.19 71 LYS A CA 1
ATOM 567 C C . LYS A 1 71 ? 14.652 -1.706 -2.482 1.00 91.19 71 LYS A C 1
ATOM 569 O O . LYS A 1 71 ? 15.546 -2.455 -2.868 1.00 91.19 71 LYS A O 1
ATOM 574 N N . ALA A 1 72 ? 14.047 -0.847 -3.288 1.00 88.00 72 ALA A N 1
ATOM 575 C CA . ALA A 1 72 ? 14.470 -0.697 -4.667 1.00 88.00 72 ALA A CA 1
ATOM 576 C C . ALA A 1 72 ? 15.853 -0.032 -4.778 1.00 88.00 72 ALA A C 1
ATOM 578 O O . ALA A 1 72 ? 16.664 -0.453 -5.601 1.00 88.00 72 ALA A O 1
ATOM 579 N N . GLU A 1 73 ? 16.159 0.936 -3.908 1.00 84.69 73 GLU A N 1
ATOM 580 C CA . GLU A 1 73 ? 17.494 1.538 -3.789 1.00 84.69 73 GLU A CA 1
ATOM 581 C C . GLU A 1 73 ? 18.546 0.510 -3.348 1.00 84.69 73 GLU A C 1
ATOM 583 O O . GLU A 1 73 ? 19.629 0.457 -3.925 1.00 84.69 73 GLU A O 1
ATOM 588 N N . GLU A 1 74 ? 18.221 -0.367 -2.392 1.00 85.38 74 GLU A N 1
ATOM 589 C CA . GLU A 1 74 ? 19.095 -1.469 -1.964 1.00 85.38 74 GLU A CA 1
ATOM 590 C C . GLU A 1 74 ? 19.376 -2.454 -3.115 1.00 85.38 74 GLU A C 1
ATOM 592 O O . GLU A 1 74 ? 20.522 -2.853 -3.335 1.00 85.38 74 GLU A O 1
ATOM 597 N N . MET A 1 75 ? 18.351 -2.797 -3.907 1.00 76.56 75 MET A N 1
ATOM 598 C CA . MET A 1 75 ? 18.507 -3.642 -5.100 1.00 76.56 75 MET A CA 1
ATOM 599 C C . MET A 1 75 ? 19.344 -2.962 -6.191 1.00 76.56 75 MET A C 1
ATOM 601 O O . MET A 1 75 ? 20.128 -3.635 -6.861 1.00 76.56 75 MET A O 1
ATOM 605 N N . ALA A 1 76 ? 19.221 -1.642 -6.351 1.00 71.69 76 ALA A N 1
ATOM 606 C CA . ALA A 1 76 ? 20.042 -0.864 -7.275 1.00 71.69 76 ALA A CA 1
ATOM 607 C C . ALA A 1 76 ? 21.496 -0.734 -6.786 1.00 71.69 76 ALA A C 1
ATOM 609 O O . ALA A 1 76 ? 22.423 -0.820 -7.583 1.00 71.69 76 ALA A O 1
ATOM 610 N N . ALA A 1 77 ? 21.731 -0.598 -5.479 1.00 63.47 77 ALA A N 1
ATOM 611 C CA . ALA A 1 77 ? 23.072 -0.484 -4.902 1.00 63.47 77 ALA A CA 1
ATOM 612 C C . ALA A 1 77 ? 23.889 -1.789 -5.000 1.00 63.47 77 ALA A C 1
ATOM 614 O O . ALA A 1 77 ? 25.120 -1.748 -5.040 1.00 63.47 77 ALA A O 1
ATOM 615 N N . GLY A 1 78 ? 23.223 -2.946 -5.104 1.00 58.06 78 GLY A N 1
ATOM 616 C CA . GLY A 1 78 ? 23.858 -4.243 -5.369 1.00 58.06 78 GLY A CA 1
ATOM 617 C C . GLY A 1 78 ? 24.426 -4.406 -6.788 1.00 58.06 78 GLY A C 1
ATOM 618 O O . GLY A 1 78 ? 25.186 -5.342 -7.040 1.00 58.06 78 GLY A O 1
ATOM 619 N N . GLY A 1 79 ? 24.104 -3.496 -7.714 1.00 50.38 79 GLY A N 1
ATOM 620 C CA . GLY A 1 79 ? 24.611 -3.473 -9.083 1.00 50.38 79 GLY A CA 1
ATOM 621 C C . GLY A 1 79 ? 25.094 -2.074 -9.443 1.00 50.38 79 GLY A C 1
ATOM 622 O O . GLY A 1 79 ? 24.294 -1.180 -9.665 1.00 50.38 79 GLY A O 1
ATOM 623 N N . ARG A 1 80 ? 26.414 -1.878 -9.499 1.00 43.41 80 ARG A N 1
ATOM 624 C CA . ARG A 1 80 ? 27.062 -0.608 -9.879 1.00 43.41 80 ARG A CA 1
ATOM 625 C C . ARG A 1 80 ? 26.279 0.152 -10.974 1.00 43.41 80 ARG A C 1
ATOM 627 O O . ARG A 1 80 ? 26.173 -0.350 -12.087 1.00 43.41 80 ARG A O 1
ATOM 634 N N . CYS A 1 81 ? 25.876 1.383 -10.644 1.00 45.47 81 CYS A N 1
ATOM 635 C CA . CYS A 1 81 ? 25.432 2.466 -11.535 1.00 45.47 81 CYS A CA 1
ATOM 636 C C . CYS A 1 81 ? 24.026 2.355 -12.164 1.00 45.47 81 CYS A C 1
ATOM 638 O O . CYS A 1 81 ? 23.824 1.574 -13.085 1.00 45.47 81 CYS A O 1
ATOM 640 N N . ALA A 1 82 ? 23.116 3.264 -11.783 1.00 40.75 82 ALA A N 1
ATOM 641 C CA . ALA A 1 82 ? 22.377 4.145 -12.706 1.00 40.75 82 ALA A CA 1
ATOM 642 C C . ALA A 1 82 ? 21.422 5.057 -11.914 1.00 40.75 82 AL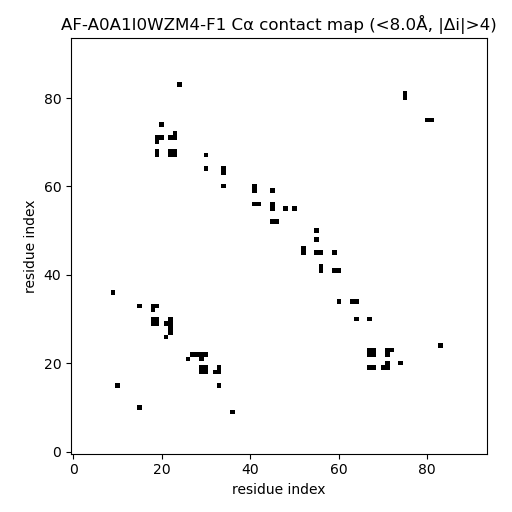A A C 1
ATOM 644 O O . ALA A 1 82 ? 20.446 4.587 -11.337 1.00 40.75 82 ALA A O 1
ATOM 645 N N . GLU A 1 83 ? 21.689 6.364 -11.909 1.00 47.41 83 GLU A N 1
ATOM 646 C CA . GLU A 1 83 ? 20.670 7.369 -11.594 1.00 47.41 83 GLU A CA 1
ATOM 647 C C . GLU A 1 83 ? 19.508 7.280 -12.596 1.00 47.41 83 GLU A C 1
ATOM 649 O O . GLU A 1 83 ? 19.755 7.224 -13.804 1.00 47.41 83 GLU A O 1
ATOM 654 N N . PRO A 1 84 ? 18.253 7.423 -12.141 1.00 50.19 84 PRO A N 1
ATOM 655 C CA . PRO A 1 84 ? 17.193 7.896 -13.009 1.00 50.19 84 PRO A CA 1
ATOM 656 C C . PRO A 1 84 ? 16.461 9.070 -12.344 1.00 50.19 84 PRO A C 1
ATOM 658 O O . PRO A 1 84 ? 15.262 9.001 -12.098 1.00 50.19 84 PRO A O 1
ATOM 661 N N . GLN A 1 85 ? 17.170 10.163 -12.038 1.00 49.75 85 GLN A N 1
ATOM 662 C CA . GLN A 1 85 ? 16.525 11.428 -11.644 1.00 49.75 85 GLN A CA 1
ATOM 663 C C . GLN A 1 85 ? 16.620 12.535 -12.703 1.00 49.75 85 GLN A C 1
ATOM 665 O O . GLN A 1 85 ? 15.844 13.486 -12.655 1.00 49.75 85 GLN A O 1
ATOM 670 N N . ALA A 1 86 ? 17.440 12.372 -13.746 1.00 44.62 86 ALA A N 1
ATOM 671 C CA . ALA A 1 86 ? 17.547 13.360 -14.824 1.00 44.62 86 ALA A CA 1
ATOM 672 C C . ALA A 1 86 ? 16.389 13.330 -15.851 1.00 44.62 86 ALA A C 1
ATOM 674 O O . ALA A 1 86 ? 16.186 14.310 -16.562 1.00 44.62 86 ALA A O 1
ATOM 675 N N . ALA A 1 87 ? 15.606 12.247 -15.943 1.00 46.12 87 ALA A N 1
ATOM 676 C CA . ALA A 1 87 ? 14.565 12.118 -16.974 1.00 46.12 87 ALA A CA 1
ATOM 677 C C . ALA A 1 87 ? 13.180 12.644 -16.547 1.00 46.12 87 ALA A C 1
ATOM 679 O O . ALA A 1 87 ? 12.386 13.039 -17.398 1.00 46.12 87 ALA A O 1
ATOM 680 N N . TYR A 1 88 ? 12.878 12.686 -15.244 1.00 50.56 88 TYR A N 1
ATOM 681 C CA . TYR A 1 88 ? 11.534 13.048 -14.769 1.00 50.56 88 TYR A CA 1
ATOM 682 C C . TYR A 1 88 ? 11.287 14.570 -14.728 1.00 50.56 88 TYR A C 1
ATOM 684 O O . TYR A 1 88 ? 10.145 15.016 -14.777 1.00 50.56 88 TYR A O 1
ATOM 692 N N . ALA A 1 89 ? 12.343 15.393 -14.713 1.00 44.72 89 ALA A N 1
ATOM 693 C CA . ALA A 1 89 ? 12.223 16.855 -14.677 1.00 44.72 89 ALA A CA 1
ATOM 694 C C . ALA A 1 89 ? 11.920 17.505 -16.045 1.00 44.72 89 ALA A C 1
ATOM 696 O O . ALA A 1 89 ? 11.551 18.676 -16.093 1.00 44.72 89 ALA A O 1
ATOM 697 N N . ALA A 1 90 ? 12.041 16.772 -17.158 1.00 46.72 90 ALA A N 1
ATOM 698 C CA . ALA A 1 90 ? 11.824 17.324 -18.500 1.00 46.72 90 ALA A CA 1
ATOM 699 C C . ALA A 1 90 ? 10.352 17.298 -18.962 1.00 46.72 90 ALA A C 1
ATOM 701 O O . ALA A 1 90 ? 10.027 17.915 -19.972 1.00 46.72 90 ALA A O 1
ATOM 702 N N . ALA A 1 91 ? 9.457 16.608 -18.245 1.00 47.97 91 ALA A N 1
ATOM 703 C CA . ALA A 1 91 ? 8.065 16.428 -18.668 1.00 47.97 91 ALA A CA 1
ATOM 704 C C . ALA A 1 91 ? 7.064 17.430 -18.054 1.00 47.97 91 ALA A C 1
ATOM 706 O O . ALA A 1 91 ? 5.907 17.427 -18.458 1.00 47.97 91 ALA A O 1
ATOM 707 N N . ASN A 1 92 ? 7.484 18.289 -17.113 1.00 51.66 92 ASN A N 1
ATOM 708 C CA . ASN A 1 92 ? 6.574 19.161 -16.349 1.00 51.66 92 ASN A CA 1
ATOM 709 C C . ASN A 1 92 ? 6.910 20.665 -16.387 1.00 51.66 92 ASN A C 1
ATOM 711 O O . ASN A 1 92 ? 6.482 21.402 -15.505 1.00 51.66 92 ASN A O 1
ATOM 715 N N . ASN A 1 93 ? 7.616 21.139 -17.415 1.00 49.38 93 ASN A N 1
ATOM 716 C CA . ASN A 1 93 ? 7.714 22.574 -17.703 1.00 49.38 93 ASN A CA 1
ATOM 717 C C . ASN A 1 93 ? 7.040 22.884 -19.047 1.00 49.38 93 ASN A C 1
ATOM 719 O O . ASN A 1 93 ? 7.668 22.758 -20.100 1.00 49.38 93 ASN A O 1
ATOM 723 N N . ILE A 1 94 ? 5.765 23.277 -18.981 1.00 50.19 94 ILE A N 1
ATOM 724 C CA . ILE A 1 94 ? 5.125 24.166 -19.963 1.00 50.19 94 ILE A CA 1
ATOM 725 C C . ILE A 1 94 ? 5.140 25.565 -19.356 1.00 50.19 94 ILE A C 1
ATOM 727 O O . ILE A 1 94 ? 4.731 25.672 -18.177 1.00 50.19 94 ILE A O 1
#

Foldseek 3Di:
DDDDDPPDDQDDPVRLVVLLLCVLLVPPVSLVVQCVNCVVVLQVVLVPDPDDSVVSSVVVSVVVSVVSNVVNVVVVVVPPDDDDPVPPVVPPDD

Sequence (94 aa):
MQTASGRGAPPTNEQLRQLVQAAGYGDQVAKLRIIDFFEQEIDDLSRFMRMPRDEAKQALRLELLELIRLKAEEMAAGGRCAEPQAAYAAANNI

Solvent-accessible surface area (backbone atoms only — not comparable to full-atom values): 5724 Å² total; per-residue (Å²): 140,87,82,76,83,88,75,67,80,81,72,50,74,67,54,46,50,53,31,33,47,42,31,48,77,63,35,63,67,34,46,49,53,54,50,65,70,43,45,64,59,36,58,61,54,21,73,76,47,100,56,58,57,70,58,35,36,49,49,48,52,51,52,49,52,51,51,40,44,55,50,19,50,52,60,47,69,77,44,88,83,80,88,83,70,82,70,70,71,73,80,77,76,130

=== Feature glossary ===
Annotated list of the representations used here:

Nearest PDB structures. The Foldseek neighbor list gives the closest experimentally determined structures in the PDB, ranked by structural alignment. TM-score near 1 means near-identical fold; near 0.3 means only rough topology match. This is how one finds what a novel AlphaFold prediction most resembles in the solved-structure universe.

Foldseek 3Di. Foldseek's 3Di representation compresses backbone geometry into a per-residue letter drawn from a learned twenty-state alphabet. It captures the tertiary interaction pattern around each residue — which residues are packed against it in space, regardless of where they are in sequence.

Radius of gyration, Cα contacts, bounding box. Radius of gyration (Rg) is the root-mean-square distance of Cα atoms from their centroid — a single number for overall size and compactness. A globular domain of N residues has Rg ≈ 2.2·N^0.38 Å; an extended or disordered chain has a much larger Rg. The Cα contact count is the number of residue pairs whose Cα atoms are within 8 Å and are more than four positions apart in sequence — a standard proxy for tertiary packing density. The bounding box is the smallest axis-aligned box enclosing all Cα atoms.

InterPro / GO / CATH / organism. The annotation block draws on four external resources. InterPro: which protein families and domains the sequence belongs to. GO: standardized terms for what the protein does, what process it participates in, and where in the cell it acts. CATH: which structural fold it has in the CATH hierarchy. Organism: the species of origin.

mmCIF coordinates. The mmCIF block holds the 3D Cartesian coordinates of each backbone atom (N, Cα, C, O) in ångströms. mmCIF is the PDB's canonical archive format — a tagged-loop text representation of the atomic model.

pLDDT. pLDDT is the predicted lDDT-Cα score: AlphaFold's confidence that the local environment of each residue (all inter-atomic distances within 15 Å) is correctly placed. It is a per-residue number between 0 and 100, with higher meaning more reliable.

Backbone torsions (φ/ψ). φ (phi) and ψ (psi) are the two rotatable backbone dihedrals per residue: φ is the C(i-1)–N–Cα–C torsion, ψ is the N–Cα–C–N(i+1) torsion, both in degrees on (−180°, 180°]. α-helical residues cluster near (−60°, −45°); β-strand residues near (−120°, +130°). A Ramachandran plot is simply a scatter of (φ, ψ) for every residue.

B-factor. For experimental (PDB) structures, the B-factor (temperature factor) quantifies the positional spread of each atom in the crystal — a combination of thermal vibration and static disorder — in units of Å². High B-factors mark flexible loops or poorly resolved regions; low B-factors mark the rigid, well-ordered core.

Secondary structure (3-state, P-SEA). SS3 is a coarse helix/strand/coil call (letters a/b/c) made by the P-SEA algorithm from inter-Cα distances and dihedrals. It is less detailed than DSSP but needs only Cα positions.

Predicted aligned error. Predicted aligned error is AlphaFold's pairwise confidence. Unlike pLDDT (per-residue), PAE is per-residue-pair and captures whether two parts of the structure are correctly placed relative to each other. Units are ångströms of expected positional error.

Solvent-accessible surface area. Solvent-accessible surface area (SASA) is the area in Å² traced out by the centre of a 1.4 Å probe sphere (a water molecule) rolled over the protein's van der Waals surface (Shrake–Rupley / Lee–Richards construc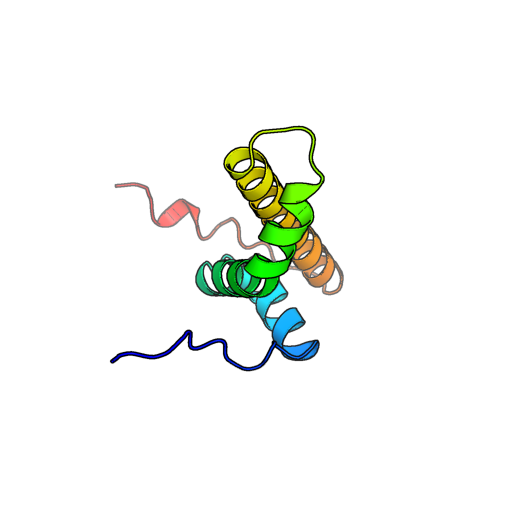tion). Buried residues have near-zero SASA; fully exposed residues can exceed 200 Å². The total SASA scales roughly with the number of surface residues.

Secondary structure (8-state, DSSP). The SS8 string is DSSP's per-residue secondary-structure call. α-helix (H) means an i→i+4 H-bond ladder; β-strand (E) means the residue participates in a β-sheet; 3₁₀ (G) and π (I) are tighter and wider helices; T/S are turns/bends; '-' is loop.

Rendered structure images. Structure images are PyMOL renders from six orthogonal camera direct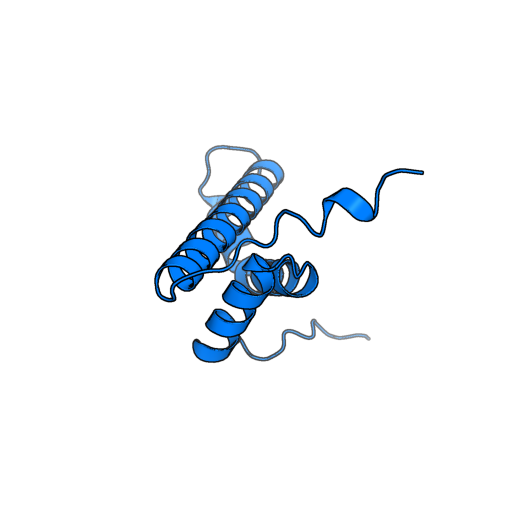ions. Cartoon representation draws helices as coils and strands as arrows; sticks shows the backbone as bonds; surface shows the solvent-excluded envelope. Rainbow coloring maps sequence position to hue (blue→red, N→C); chain coloring assigns a distinct color per polypeptide.

Sequence. The amino-acid sequence is the protein's primary structure: the linear order of residues from the N-terminus to the C-terminus, written in one-letter code. Everything else here — the 3D coordinates, the secondary structure, the domain annotations — is ultimately a consequence of this string.

Contact-map, Ramachandran, and PAE plots. Three diagnostic plots accompany the record. The Cα contact map visualizes the tertiary structure as a 2D adjacency matrix (8 Å cutoff, sequence-local contacts suppressed). The Ramachandran plot shows the distribution of backbone (φ, ψ) torsions, with points in the α and β basins reflecting secondary structure content. The PAE plot shows AlphaFold's inter-residue confidence as a color matrix.